Protein AF-A0A2H0N6B7-F1 (afdb_monomer_lite)

Secondary structure (DSSP, 8-state):
--PPP--SS--------PPP----S-TT-SSSEEEEE-TTSSS-EEEEGGGPPTT-EEEEESS----PPPS-SSGGGG--S-TTEEEEEETTEEEEEEPGGGSS--S-TTSS--SS-SS--GGGSGGGGGSHHHH--S--TTTT-SSEEEEEETTTTEEEEEEGGGPPTTPEEEEES----

Foldseek 3Di:
DDDDDPDPDPDPDPPPPPDPQDPQPCPVAPDQWFWWADPVPPGIDIDGSRPDDPPIGGDGHDDDPPPPQQCDDAQVSQCPVDPQFRWGRDPSYTDTHGDCLLPQDPPDLPPQDPRSRVPAHRLSDPSNCPPCVNVVPPPLVCPVADFWFWWQDPPVRDIDIDGSVPDDPPIHGDGHDDDDD

Organism: NCBI:txid1974653

Radius of gyration: 39.26 Å; chains: 1; bounding box: 71×30×119 Å

InterPro domains:
  IPR061477 Acidic double-disulfide repeat [NF033662] (104-134)

Structure (mmCIF, N/CA/C/O backbone):
data_AF-A0A2H0N6B7-F1
#
_entry.id   AF-A0A2H0N6B7-F1
#
loop_
_atom_site.group_PDB
_atom_site.id
_atom_site.type_symbol
_atom_site.label_atom_id
_atom_site.label_alt_id
_atom_site.label_comp_id
_atom_site.label_asym_id
_atom_site.label_entity_id
_atom_site.label_seq_id
_atom_site.pdbx_PDB_ins_code
_atom_site.Cartn_x
_atom_site.Cartn_y
_atom_site.Cartn_z
_atom_site.occupancy
_atom_site.B_iso_or_equiv
_atom_site.auth_seq_id
_atom_site.auth_comp_id
_atom_site.auth_asym_id
_atom_site.auth_atom_id
_atom_site.pdbx_PDB_model_num
ATOM 1 N N . ALA A 1 1 ? 10.827 -9.450 55.987 1.00 44.59 1 ALA A N 1
ATOM 2 C CA . ALA A 1 1 ? 10.871 -7.982 56.141 1.00 44.59 1 ALA A CA 1
ATOM 3 C C . ALA A 1 1 ? 9.434 -7.484 56.099 1.00 44.59 1 ALA A C 1
ATOM 5 O O . ALA A 1 1 ? 8.758 -7.820 55.146 1.00 44.59 1 ALA A O 1
ATOM 6 N N . GLY A 1 2 ? 8.838 -6.802 57.066 1.00 49.38 2 GLY A N 1
ATOM 7 C CA . GLY A 1 2 ? 9.237 -6.308 58.378 1.00 49.38 2 GLY A CA 1
ATOM 8 C C . GLY A 1 2 ? 8.039 -5.473 58.836 1.00 49.38 2 GLY A C 1
ATOM 9 O O . GLY A 1 2 ? 7.779 -4.439 58.236 1.00 49.38 2 GLY A O 1
ATOM 10 N N . VAL A 1 3 ? 7.244 -5.957 59.793 1.00 57.97 3 VAL A N 1
ATOM 11 C CA . VAL A 1 3 ? 6.167 -5.145 60.378 1.00 57.97 3 VAL A CA 1
ATOM 12 C C . VAL A 1 3 ? 6.772 -4.322 61.508 1.00 57.97 3 VAL A C 1
ATOM 14 O O . VAL A 1 3 ? 7.355 -4.874 62.440 1.00 57.97 3 VAL A O 1
ATOM 17 N N . SER A 1 4 ? 6.694 -3.000 61.393 1.00 64.50 4 SER A N 1
ATOM 18 C CA . SER A 1 4 ? 7.148 -2.069 62.426 1.00 64.50 4 SER A CA 1
ATOM 19 C C . SER A 1 4 ? 5.962 -1.679 63.304 1.00 64.50 4 SER A C 1
ATOM 21 O O . SER A 1 4 ? 4.927 -1.245 62.804 1.00 64.50 4 SER A O 1
ATOM 23 N N . PHE A 1 5 ? 6.113 -1.847 64.616 1.00 53.31 5 PHE A N 1
ATOM 24 C CA . PHE A 1 5 ? 5.135 -1.414 65.612 1.00 53.31 5 PHE A CA 1
ATOM 25 C C . PHE A 1 5 ? 5.117 0.120 65.686 1.00 53.31 5 PHE A C 1
ATOM 27 O O . PHE A 1 5 ? 6.163 0.721 65.928 1.00 53.31 5 PHE A O 1
ATOM 34 N N . LEU A 1 6 ? 3.954 0.751 65.477 1.00 64.88 6 LEU A N 1
ATOM 35 C CA . LEU A 1 6 ? 3.830 2.216 65.484 1.00 64.88 6 LEU A CA 1
ATOM 36 C C . LEU A 1 6 ? 3.412 2.789 66.860 1.00 64.88 6 LEU A C 1
ATOM 38 O O . LEU A 1 6 ? 3.721 3.943 67.132 1.00 64.88 6 LEU A O 1
ATOM 42 N N . SER A 1 7 ? 2.750 2.019 67.746 1.00 62.62 7 SER A N 1
ATOM 43 C CA . SER A 1 7 ? 2.358 2.458 69.107 1.00 62.62 7 SER A CA 1
ATOM 44 C C . SER A 1 7 ? 1.837 1.304 69.993 1.00 62.62 7 SER A C 1
ATOM 46 O O . SER A 1 7 ? 1.388 0.285 69.468 1.00 62.62 7 SER A O 1
ATOM 48 N N . CYS A 1 8 ? 1.854 1.480 71.323 1.00 53.03 8 CYS A N 1
ATOM 49 C CA . CYS A 1 8 ? 1.180 0.624 72.308 1.00 53.03 8 CYS A CA 1
ATOM 50 C C . CYS A 1 8 ? -0.072 1.354 72.846 1.00 53.03 8 CYS A C 1
ATOM 52 O O . CYS A 1 8 ? 0.055 2.298 73.624 1.00 53.03 8 CYS A O 1
ATOM 54 N N . GLY A 1 9 ? -1.269 0.924 72.441 1.00 64.94 9 GLY A N 1
ATOM 55 C CA . GLY A 1 9 ? -2.572 1.455 72.869 1.00 64.94 9 GLY A CA 1
ATOM 56 C C . GLY A 1 9 ? -3.718 0.769 72.111 1.00 64.94 9 GLY A C 1
ATOM 57 O O . GLY A 1 9 ? -3.455 0.059 71.142 1.00 64.94 9 GLY A O 1
ATOM 58 N N . GLU A 1 10 ? -4.970 0.941 72.550 1.00 59.91 10 GLU A N 1
ATOM 59 C CA . GLU A 1 10 ? -6.155 0.422 71.840 1.00 59.91 10 GLU A CA 1
ATOM 60 C C . GLU A 1 10 ? -6.160 0.922 70.383 1.00 59.91 10 GLU A C 1
ATOM 62 O O . GLU A 1 10 ? -6.019 2.121 70.129 1.00 59.91 10 GLU A O 1
ATOM 67 N N . CYS A 1 11 ? -6.314 0.010 69.420 1.00 53.34 11 CYS A N 1
ATOM 68 C CA . CYS A 1 11 ? -6.422 0.355 68.005 1.00 53.34 11 CYS A CA 1
ATOM 69 C C . CYS A 1 11 ? -7.729 1.120 67.757 1.00 53.34 11 CYS A C 1
ATOM 71 O O . CYS A 1 11 ? -8.769 0.511 67.511 1.00 53.34 11 CYS A O 1
ATOM 73 N N . THR A 1 12 ? -7.700 2.451 67.774 1.00 55.78 12 THR A N 1
ATOM 74 C CA . THR A 1 12 ? -8.831 3.235 67.279 1.00 55.78 12 THR A CA 1
ATOM 75 C C . THR A 1 12 ? -8.780 3.249 65.755 1.00 55.78 12 THR A C 1
ATOM 77 O O . THR A 1 12 ? -8.056 4.018 65.124 1.00 55.78 12 THR A O 1
ATOM 80 N N . TYR A 1 13 ? -9.554 2.354 65.139 1.00 51.31 13 TYR A N 1
ATOM 81 C CA . TYR A 1 13 ? -9.927 2.495 63.738 1.00 51.31 13 TYR A CA 1
ATOM 82 C C . TYR A 1 13 ? -10.686 3.819 63.631 1.00 51.31 13 TYR A C 1
ATOM 84 O O . TYR A 1 13 ? -11.798 3.936 64.150 1.00 51.31 13 TYR A O 1
ATOM 92 N N . ASN A 1 14 ? -10.078 4.835 63.012 1.00 52.41 14 ASN A N 1
ATOM 93 C CA . ASN A 1 14 ? -10.838 5.983 62.542 1.00 52.41 14 ASN A CA 1
ATOM 94 C C . ASN A 1 14 ? -11.843 5.415 61.545 1.00 52.41 14 ASN A C 1
ATOM 96 O O . ASN A 1 14 ? -11.494 5.133 60.399 1.00 52.41 14 ASN A O 1
ATOM 100 N N . SER A 1 15 ? -13.068 5.179 62.014 1.00 50.81 15 SER A N 1
ATOM 101 C CA . SER A 1 15 ? -14.192 4.901 61.142 1.00 50.81 15 SER A CA 1
ATOM 102 C C . SER A 1 15 ? -14.352 6.145 60.290 1.00 50.81 15 SER A C 1
ATOM 104 O O . SER A 1 15 ? -14.902 7.160 60.710 1.00 50.81 15 SER A O 1
ATOM 106 N N . VAL A 1 16 ? -13.773 6.090 59.093 1.00 51.66 16 VAL A N 1
ATOM 107 C CA . VAL A 1 16 ? -14.203 6.948 58.004 1.00 51.66 16 VAL A CA 1
ATOM 108 C C . VAL A 1 16 ? -15.702 6.704 57.943 1.00 51.66 16 VAL A C 1
ATOM 110 O O . VAL A 1 16 ? -16.137 5.563 57.767 1.00 51.66 16 VAL A O 1
ATOM 113 N N . THR A 1 17 ? -16.484 7.739 58.239 1.00 52.94 17 THR A N 1
ATOM 114 C CA . THR A 1 17 ? -17.926 7.720 58.033 1.00 52.94 17 THR A CA 1
ATOM 115 C C . THR A 1 17 ? -18.165 7.097 56.660 1.00 52.94 17 THR A C 1
ATOM 117 O O . THR A 1 17 ? -17.554 7.573 55.698 1.00 52.94 17 THR A O 1
ATOM 120 N N . PRO A 1 18 ? -18.959 6.012 56.541 1.00 51.97 18 PRO A N 1
ATOM 121 C CA . PRO A 1 18 ? -19.261 5.452 55.236 1.00 51.97 18 PRO A CA 1
ATOM 122 C C . PRO A 1 18 ? -19.749 6.598 54.360 1.00 51.97 18 PRO A C 1
ATOM 124 O O . PRO A 1 18 ? -20.641 7.348 54.777 1.00 51.97 18 PRO A O 1
ATOM 127 N N . ALA A 1 19 ? -19.119 6.784 53.198 1.00 49.41 19 ALA A N 1
ATOM 128 C CA . ALA A 1 19 ? -19.661 7.683 52.194 1.00 49.41 19 ALA A CA 1
ATOM 129 C C . ALA A 1 19 ? -21.150 7.324 52.032 1.00 49.41 19 ALA A C 1
ATOM 131 O O . ALA A 1 19 ? -21.477 6.131 52.073 1.00 49.41 19 ALA A O 1
ATOM 132 N N . PRO A 1 20 ? -22.060 8.315 51.958 1.00 52.34 20 PRO A N 1
ATOM 133 C CA . PRO A 1 20 ? -23.481 8.031 51.807 1.00 52.34 20 PRO A CA 1
ATOM 134 C C . PRO A 1 20 ? -23.630 7.033 50.665 1.00 52.34 20 PRO A C 1
ATOM 136 O O . PRO A 1 20 ? -23.019 7.251 49.621 1.00 52.34 20 PRO A O 1
A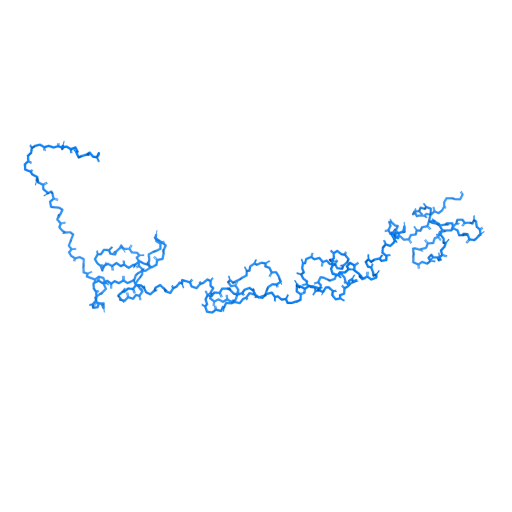TOM 139 N N . ALA A 1 21 ? -24.354 5.933 50.903 1.00 55.09 21 ALA A N 1
ATOM 140 C CA . ALA A 1 21 ? -24.562 4.885 49.912 1.00 55.09 21 ALA A CA 1
ATOM 141 C C . ALA A 1 21 ? -24.973 5.558 48.600 1.00 55.09 21 ALA A C 1
ATOM 143 O O . ALA A 1 21 ? -26.066 6.123 48.503 1.00 55.09 21 ALA A O 1
ATOM 144 N N . GLN A 1 22 ? -24.039 5.616 47.651 1.00 58.78 22 GLN A N 1
ATOM 145 C CA . GLN A 1 22 ? -24.282 6.250 46.373 1.00 58.78 22 GLN A CA 1
ATOM 146 C C . GLN A 1 22 ? -25.366 5.405 45.722 1.00 58.78 22 GLN A C 1
ATOM 148 O O . GLN A 1 22 ? -25.227 4.185 45.657 1.00 58.78 22 GLN A O 1
ATOM 153 N N . ALA A 1 23 ? -26.483 6.034 45.347 1.00 61.75 23 ALA A N 1
ATOM 154 C CA . ALA A 1 23 ? -27.552 5.330 44.655 1.00 61.75 23 ALA A CA 1
ATOM 155 C C . ALA A 1 23 ? -26.930 4.554 43.492 1.00 61.75 23 ALA A C 1
ATOM 157 O O . ALA A 1 23 ? -26.137 5.145 42.754 1.00 61.75 23 ALA A O 1
ATOM 158 N N . ASP A 1 24 ? -27.255 3.260 43.390 1.00 67.19 24 ASP A N 1
ATOM 159 C CA . ASP A 1 24 ? -26.758 2.387 42.328 1.00 67.19 24 ASP A CA 1
ATOM 160 C C . ASP A 1 24 ? -26.877 3.136 40.992 1.00 67.19 24 ASP A C 1
ATOM 162 O O . ASP A 1 24 ? -27.997 3.463 40.579 1.00 67.19 24 ASP A O 1
ATOM 166 N N . PRO A 1 25 ? -25.749 3.482 40.343 1.00 69.88 25 PRO A N 1
ATOM 167 C CA . PRO A 1 25 ? -25.773 4.232 39.095 1.00 69.88 25 PRO A CA 1
ATOM 168 C C . PRO A 1 25 ? -26.432 3.451 37.949 1.00 69.88 25 PRO A C 1
ATOM 170 O O . PRO A 1 25 ? -26.771 4.046 36.924 1.00 69.88 25 PRO A O 1
ATOM 173 N N . TYR A 1 26 ? -26.607 2.132 38.105 1.00 71.69 26 TYR A N 1
ATOM 174 C CA . TYR A 1 26 ? -27.066 1.210 37.071 1.00 71.69 26 TYR A CA 1
ATOM 175 C C . TYR A 1 26 ? -28.208 0.290 37.548 1.00 71.69 26 TYR A C 1
ATOM 177 O O . TYR A 1 26 ? -28.118 -0.932 37.404 1.00 71.69 26 TYR A O 1
ATOM 185 N N . PRO A 1 27 ? -29.349 0.852 37.996 1.00 73.50 27 PRO A N 1
ATOM 186 C CA . PRO A 1 27 ? -30.454 0.088 38.584 1.00 73.50 27 PRO A CA 1
ATOM 187 C C . PRO A 1 27 ? -31.152 -0.851 37.586 1.00 73.50 27 PRO A C 1
ATOM 189 O O . PRO A 1 27 ? -31.942 -1.708 37.978 1.00 73.50 27 PRO A O 1
ATOM 192 N N . GLN A 1 28 ? -30.895 -0.688 36.282 1.00 75.25 28 GLN A N 1
ATOM 193 C CA . GLN A 1 28 ? -31.372 -1.603 35.244 1.00 75.25 28 GLN A CA 1
ATOM 194 C C . GLN A 1 28 ? -30.680 -2.975 35.266 1.00 75.25 28 GLN A C 1
ATOM 196 O O . GLN A 1 28 ? -31.195 -3.919 34.666 1.00 75.25 28 GLN A O 1
ATOM 201 N N . CYS A 1 29 ? -29.520 -3.102 35.913 1.00 74.06 29 CYS A N 1
ATOM 202 C CA . CYS A 1 29 ? -28.788 -4.356 35.973 1.00 74.06 29 CYS A CA 1
ATOM 203 C C . CYS A 1 29 ? -29.216 -5.151 37.205 1.00 74.06 29 CYS A C 1
ATOM 205 O O . CYS A 1 29 ? -29.026 -4.741 38.340 1.00 74.06 29 CYS A O 1
ATOM 207 N N . ASN A 1 30 ? -29.765 -6.345 36.987 1.00 69.56 30 ASN A N 1
ATOM 208 C CA . ASN A 1 30 ? -30.109 -7.292 38.054 1.00 69.56 30 ASN A CA 1
ATOM 209 C C . ASN A 1 30 ? -28.878 -8.026 38.631 1.00 69.56 30 ASN A C 1
ATOM 211 O O . ASN A 1 30 ? -29.021 -9.023 39.341 1.00 69.56 30 ASN A O 1
ATOM 215 N N . THR A 1 31 ? -27.676 -7.550 38.306 1.00 67.75 31 THR A N 1
ATOM 216 C CA . THR A 1 31 ? -26.379 -8.089 38.707 1.00 67.75 31 THR A CA 1
ATOM 217 C C . THR A 1 31 ? -25.563 -6.999 39.383 1.00 67.75 31 THR A C 1
ATOM 219 O O . THR A 1 31 ? -25.519 -5.876 38.896 1.00 67.75 31 THR A O 1
ATOM 222 N N . ASN A 1 32 ? -24.804 -7.355 40.421 1.00 71.25 32 ASN A N 1
ATOM 223 C CA . ASN A 1 32 ? -23.898 -6.424 41.111 1.00 71.25 32 ASN A CA 1
ATOM 224 C C . ASN A 1 32 ? -22.692 -5.984 40.263 1.00 71.25 32 ASN A C 1
ATOM 226 O O . ASN A 1 32 ? -21.830 -5.282 40.777 1.00 71.25 32 ASN A O 1
ATOM 230 N N . TYR A 1 33 ? -22.586 -6.438 39.013 1.00 75.12 33 TYR A N 1
ATOM 231 C CA . TYR A 1 33 ? -21.461 -6.172 38.129 1.00 75.12 33 TYR A CA 1
ATOM 232 C C . TYR A 1 33 ? -21.930 -5.644 36.777 1.00 75.12 33 TYR A C 1
ATOM 234 O O . TYR A 1 33 ? -22.931 -6.116 36.225 1.00 75.12 33 TYR A O 1
ATOM 242 N N . VAL A 1 34 ? -21.171 -4.694 36.239 1.00 81.56 34 VAL A N 1
ATOM 243 C CA . VAL A 1 34 ? -21.421 -4.061 34.944 1.00 81.56 34 VAL A CA 1
ATOM 244 C C . VAL A 1 34 ? -20.122 -3.930 34.154 1.00 81.56 34 VAL A C 1
ATOM 246 O O . VAL A 1 34 ? -19.029 -3.845 34.722 1.00 81.56 34 VAL A O 1
ATOM 249 N N . CYS A 1 35 ? -20.253 -3.890 32.832 1.00 82.81 35 CYS A N 1
ATOM 250 C CA . CYS A 1 35 ? -19.163 -3.573 31.927 1.00 82.81 35 CYS A CA 1
ATOM 251 C C . CYS A 1 35 ? -19.218 -2.088 31.547 1.00 82.81 35 CYS A C 1
ATOM 253 O O . CYS A 1 35 ? -20.250 -1.599 31.072 1.00 82.81 35 CYS A O 1
ATOM 255 N N . VAL A 1 36 ? -18.108 -1.369 31.740 1.00 82.81 36 VAL A N 1
ATOM 256 C CA . VAL A 1 36 ? -17.996 0.069 31.444 1.00 82.81 36 VAL A CA 1
ATOM 257 C C . VAL A 1 36 ? -16.751 0.397 30.617 1.00 82.81 36 VAL A C 1
ATOM 259 O O . VAL A 1 36 ? -15.734 -0.288 30.694 1.00 82.81 36 VAL A O 1
ATOM 262 N N . ASN A 1 37 ? -16.804 1.470 29.826 1.00 78.19 37 ASN A N 1
ATOM 263 C CA . ASN A 1 37 ? -15.665 1.993 29.083 1.00 78.19 37 ASN A CA 1
ATOM 264 C C . ASN A 1 37 ? -14.910 2.974 29.976 1.00 78.19 37 ASN A C 1
ATOM 266 O O . ASN A 1 37 ? -15.447 4.036 30.305 1.00 78.19 37 ASN A O 1
ATOM 270 N N . ASN A 1 38 ? -13.676 2.630 30.343 1.00 76.44 38 ASN A N 1
ATOM 271 C CA . ASN A 1 38 ? -12.800 3.493 31.120 1.00 76.44 38 ASN A CA 1
ATOM 272 C C . ASN A 1 38 ? -11.615 3.965 30.256 1.00 76.44 38 ASN A C 1
ATOM 274 O O . ASN A 1 38 ? -10.656 3.213 30.063 1.00 76.44 38 ASN A O 1
ATOM 278 N N . PRO A 1 39 ? -11.642 5.206 29.742 1.00 64.81 39 PRO A N 1
ATOM 279 C CA . PRO A 1 39 ? -10.585 5.713 28.869 1.00 64.81 39 PRO A CA 1
ATOM 280 C C . PRO A 1 39 ? -9.221 5.848 29.571 1.00 64.81 39 PRO A C 1
ATOM 282 O O . PRO A 1 39 ? -8.204 5.920 28.889 1.00 64.81 39 PRO A O 1
ATOM 285 N N . GLY A 1 40 ? -9.173 5.851 30.911 1.00 66.38 40 GLY A N 1
ATOM 286 C CA . GLY A 1 40 ? -7.932 6.007 31.678 1.00 66.38 40 GLY A CA 1
ATOM 287 C C . GLY A 1 40 ? -7.085 4.739 31.843 1.00 66.38 40 GLY A C 1
ATOM 288 O O . GLY A 1 40 ? -5.910 4.856 32.177 1.00 66.38 40 GLY A O 1
ATOM 289 N N . TYR A 1 41 ? -7.648 3.544 31.617 1.00 59.16 41 TYR A N 1
ATOM 290 C CA . TYR A 1 41 ? -6.986 2.261 31.924 1.00 59.16 41 TYR A CA 1
ATOM 291 C C . TYR A 1 41 ? -6.817 1.320 30.724 1.00 59.16 41 TYR A C 1
ATOM 293 O O . TYR A 1 41 ? -6.360 0.196 30.898 1.00 59.16 41 TYR A O 1
ATOM 301 N N . GLY A 1 42 ? -7.127 1.774 29.506 1.00 56.56 42 GLY A N 1
ATOM 302 C CA . GLY A 1 42 ? -7.030 0.926 28.318 1.00 56.56 42 GLY A CA 1
ATOM 303 C C . GLY A 1 42 ? -8.152 -0.113 28.275 1.00 56.56 42 GLY A C 1
ATOM 304 O O . GLY A 1 42 ? -7.962 -1.267 28.632 1.00 56.56 42 GLY A O 1
ATOM 305 N N . GLN A 1 43 ? -9.302 0.326 27.759 1.00 71.25 43 GLN A N 1
ATOM 306 C CA . GLN A 1 43 ? -10.478 -0.477 27.400 1.00 71.25 43 GLN A CA 1
ATOM 307 C C . GLN A 1 43 ? -11.218 -1.190 28.551 1.00 71.25 43 GLN A C 1
ATOM 309 O O . GLN A 1 43 ? -10.859 -1.098 29.722 1.00 71.25 43 GLN A O 1
ATOM 314 N N . GLN A 1 44 ? -12.368 -1.766 28.175 1.00 69.69 44 GLN A N 1
ATOM 315 C CA . GLN A 1 44 ? -13.501 -2.208 28.997 1.00 69.69 44 GLN A CA 1
ATOM 316 C C . GLN A 1 44 ? -13.115 -2.707 30.401 1.00 69.69 44 GLN A C 1
ATOM 318 O O . GLN A 1 44 ? -12.385 -3.682 30.556 1.00 69.69 44 GLN A O 1
ATOM 323 N N . THR A 1 45 ? -13.635 -2.048 31.438 1.00 71.88 45 THR A N 1
ATOM 324 C CA . THR A 1 45 ? -13.433 -2.429 32.840 1.00 71.88 45 THR A CA 1
ATOM 325 C C . THR A 1 45 ? -14.695 -3.107 33.369 1.00 71.88 45 THR A C 1
ATOM 327 O O . THR A 1 45 ? -15.788 -2.549 33.284 1.00 71.88 45 THR A O 1
ATOM 330 N N . TYR A 1 46 ? -14.537 -4.309 33.923 1.00 72.19 46 TYR A N 1
ATOM 331 C CA . TYR A 1 46 ? -15.589 -5.045 34.620 1.00 72.19 46 TYR A CA 1
ATOM 332 C C . TYR A 1 46 ? -15.478 -4.779 36.122 1.00 72.19 46 TYR A C 1
ATOM 334 O O . TYR A 1 46 ? -14.431 -5.029 36.721 1.00 72.19 46 TYR A O 1
ATOM 342 N N . GLY A 1 47 ? -16.533 -4.243 36.730 1.00 72.50 47 GLY A N 1
ATOM 343 C CA . GLY A 1 47 ? -16.498 -3.817 38.126 1.00 72.50 47 GLY A CA 1
ATOM 344 C C . GLY A 1 47 ? -17.872 -3.832 38.773 1.00 72.50 47 GLY A C 1
ATOM 345 O O . GLY A 1 47 ? -18.897 -3.908 38.090 1.00 72.50 47 GLY A O 1
ATOM 346 N N . LYS A 1 48 ? -17.890 -3.785 40.107 1.00 71.56 48 LYS A N 1
ATOM 347 C CA . LYS A 1 48 ? -19.140 -3.630 40.845 1.00 71.56 48 LYS A CA 1
ATOM 348 C C . LYS A 1 48 ? -19.677 -2.221 40.670 1.00 71.56 48 LYS A C 1
ATOM 350 O O . LYS A 1 48 ? -18.881 -1.289 40.639 1.00 71.56 48 LYS A O 1
ATOM 355 N N . THR A 1 49 ? -20.997 -2.073 40.614 1.00 65.12 49 THR A N 1
ATOM 356 C CA . THR A 1 49 ? -21.707 -0.785 40.467 1.00 65.12 49 THR A CA 1
ATOM 357 C C . THR A 1 49 ? -21.207 0.302 41.423 1.00 65.12 49 THR A C 1
ATOM 359 O O . THR A 1 49 ? -21.143 1.470 41.045 1.00 65.12 49 THR A O 1
ATOM 362 N N . ASP A 1 50 ? -20.780 -0.099 42.621 1.00 68.62 50 ASP A N 1
ATOM 363 C CA . ASP A 1 50 ? -20.377 0.795 43.710 1.00 68.62 50 ASP A CA 1
ATOM 364 C C . ASP A 1 50 ? -18.883 1.183 43.657 1.00 68.62 50 ASP A C 1
ATOM 366 O O . ASP A 1 50 ? -18.477 2.166 44.273 1.00 68.62 50 ASP A O 1
ATOM 370 N N . ASP A 1 51 ? -18.071 0.440 42.893 1.00 72.44 51 ASP A N 1
ATOM 371 C CA . ASP A 1 51 ? -16.615 0.626 42.760 1.00 72.44 51 ASP A CA 1
ATOM 372 C C . ASP A 1 51 ? -16.228 1.327 41.439 1.00 72.44 51 ASP A C 1
ATOM 374 O O . ASP A 1 51 ? -15.047 1.424 41.091 1.00 72.44 51 ASP A O 1
ATOM 378 N N . ILE A 1 52 ? -17.212 1.800 40.665 1.00 66.75 52 ILE A N 1
ATOM 379 C CA . ILE A 1 52 ? -16.991 2.380 39.337 1.00 66.75 52 ILE A CA 1
ATOM 380 C C . ILE A 1 52 ? -16.656 3.879 39.442 1.00 66.75 52 ILE A C 1
ATOM 382 O O . ILE A 1 52 ? -17.482 4.661 39.919 1.00 66.75 52 ILE A O 1
ATOM 386 N N . PRO A 1 53 ? -15.480 4.327 38.955 1.00 69.44 53 PRO A N 1
ATOM 387 C CA . PRO A 1 53 ? -15.119 5.742 38.951 1.00 69.44 53 PRO A CA 1
ATOM 388 C C . PRO A 1 53 ? -16.080 6.596 38.112 1.00 69.44 53 PRO A C 1
ATOM 390 O O . PRO A 1 53 ? -16.583 6.161 37.076 1.00 69.44 53 PRO A O 1
ATOM 393 N N . ALA A 1 54 ? -16.271 7.859 38.500 1.00 70.12 54 ALA A N 1
ATOM 394 C CA . ALA A 1 54 ? -16.966 8.829 37.656 1.00 70.12 54 ALA A CA 1
ATOM 395 C C . ALA A 1 54 ? -16.217 9.037 36.321 1.00 70.12 54 ALA A C 1
ATOM 397 O O . ALA A 1 54 ? -14.987 9.047 36.288 1.00 70.12 54 ALA A O 1
ATOM 398 N N . GLY A 1 55 ? -16.958 9.236 35.225 1.00 72.81 55 GLY A N 1
ATOM 399 C CA . GLY A 1 55 ? -16.383 9.475 33.891 1.00 72.81 55 GLY A CA 1
ATOM 400 C C . GLY A 1 55 ? -16.234 8.234 33.006 1.00 72.81 55 GLY A C 1
ATOM 401 O O . GLY A 1 55 ? -15.649 8.325 31.928 1.00 72.81 55 GLY A O 1
ATOM 402 N N . VAL A 1 56 ? -16.781 7.090 33.420 1.00 76.31 56 VAL A N 1
ATOM 403 C CA . VAL A 1 56 ? -16.914 5.909 32.557 1.00 76.31 56 VAL A CA 1
ATOM 404 C C . VAL A 1 56 ? -18.248 5.911 31.797 1.00 76.31 56 VAL A C 1
ATOM 406 O O . VAL A 1 56 ? -19.217 6.538 32.225 1.00 76.31 56 VAL A O 1
ATOM 409 N N . SER A 1 57 ? -18.324 5.187 30.678 1.00 81.56 57 SER A N 1
ATOM 410 C CA . SER A 1 57 ? -19.579 4.976 29.928 1.00 81.56 57 SER A CA 1
ATOM 411 C C . SER A 1 57 ? -20.090 3.548 30.104 1.00 81.56 57 SER A C 1
ATOM 413 O O . SER A 1 57 ? -19.306 2.615 29.994 1.00 81.56 57 SER A O 1
ATOM 415 N N . PHE A 1 58 ? -21.384 3.352 30.352 1.00 80.06 58 PHE A N 1
ATOM 416 C CA . PHE A 1 58 ? -21.988 2.016 30.461 1.00 80.06 58 PHE A CA 1
ATOM 417 C C . PHE A 1 58 ? -21.988 1.278 29.111 1.00 80.06 58 PHE A C 1
ATOM 419 O O . PHE A 1 58 ? -22.367 1.877 28.105 1.00 80.06 58 PHE A O 1
ATOM 426 N N . LEU A 1 59 ? -21.601 -0.006 29.088 1.00 78.94 59 LEU A N 1
ATOM 427 C CA . LEU A 1 59 ? -21.767 -0.887 27.920 1.00 78.94 59 LEU A CA 1
ATOM 428 C C . LEU A 1 59 ? -22.906 -1.888 28.131 1.00 78.94 59 LEU A C 1
ATOM 430 O O . LEU A 1 59 ? -23.853 -1.916 27.349 1.00 78.94 59 LEU A O 1
ATOM 434 N N . SER A 1 60 ? -22.802 -2.732 29.162 1.00 81.19 60 SER A N 1
ATOM 435 C CA . SER A 1 60 ? -23.719 -3.856 29.380 1.00 81.19 60 SER A CA 1
ATOM 436 C C . SER A 1 60 ? -23.783 -4.288 30.846 1.00 81.19 60 SER A C 1
ATOM 438 O O . SER A 1 60 ? -22.862 -4.048 31.629 1.00 81.19 60 SER A O 1
ATOM 440 N N . CYS A 1 61 ? -24.871 -4.964 31.219 1.00 81.81 61 CYS A N 1
ATOM 441 C CA . CYS A 1 61 ? -24.963 -5.661 32.502 1.00 81.81 61 CYS A CA 1
ATOM 442 C C . CYS A 1 61 ? -24.145 -6.962 32.453 1.00 81.81 61 CYS A C 1
ATOM 444 O O . CYS A 1 61 ? -24.190 -7.671 31.446 1.00 81.81 61 CYS A O 1
ATOM 446 N N . GLY A 1 62 ? -23.442 -7.295 33.538 1.00 77.06 62 GLY A N 1
ATOM 447 C CA . GLY A 1 62 ? -22.616 -8.501 33.627 1.00 77.06 62 GLY A CA 1
ATOM 448 C C . GLY A 1 62 ? -21.198 -8.343 33.066 1.00 77.06 62 GLY A C 1
ATOM 449 O O . GLY A 1 62 ? -20.662 -7.237 32.996 1.00 77.06 62 GLY A O 1
ATOM 450 N N . GLU A 1 63 ? -20.566 -9.477 32.749 1.00 77.94 63 GLU A N 1
ATOM 451 C CA . GLU A 1 63 ? -19.170 -9.558 32.294 1.00 77.94 63 GLU A CA 1
ATOM 452 C C . GLU A 1 63 ? -18.958 -8.797 30.981 1.00 77.94 63 GLU A C 1
ATOM 454 O O . GLU A 1 63 ? -19.825 -8.780 30.103 1.00 77.94 63 GLU A O 1
ATOM 459 N N . CYS A 1 64 ? -17.777 -8.201 30.817 1.00 72.81 64 CYS A N 1
ATOM 460 C CA . CYS A 1 64 ? -17.394 -7.642 29.530 1.00 72.81 64 CYS A CA 1
ATOM 461 C C . CYS A 1 64 ? -17.235 -8.774 28.515 1.00 72.81 64 CYS A C 1
ATOM 463 O O . CYS A 1 64 ? -16.358 -9.629 28.653 1.00 72.81 64 CYS A O 1
ATOM 465 N N . THR A 1 65 ? -18.049 -8.774 27.458 1.00 68.06 65 THR A N 1
ATOM 466 C CA . THR A 1 65 ? -17.696 -9.548 26.273 1.00 68.06 65 THR A CA 1
ATOM 467 C C . THR A 1 65 ? -16.473 -8.865 25.689 1.00 68.06 65 THR A C 1
ATOM 469 O O . THR A 1 65 ? -16.589 -7.785 25.110 1.00 68.06 65 THR A O 1
ATOM 472 N N . TYR A 1 66 ? -15.301 -9.475 25.867 1.00 60.44 66 TYR A N 1
ATOM 473 C CA . TYR A 1 66 ? -14.096 -9.172 25.101 1.00 60.44 66 TYR A CA 1
ATOM 474 C C . TYR A 1 66 ? -14.405 -9.456 23.621 1.00 60.44 66 TYR A C 1
ATOM 476 O O . TYR A 1 66 ? -13.969 -10.450 23.054 1.00 60.44 66 TYR A O 1
ATOM 484 N N . GLN A 1 67 ? -15.230 -8.629 22.982 1.00 60.84 67 GLN A N 1
ATOM 485 C CA . GLN A 1 67 ? -15.100 -8.416 21.559 1.00 60.84 67 GLN A CA 1
ATOM 486 C C . GLN A 1 67 ? -13.849 -7.552 21.447 1.00 60.84 67 GLN A C 1
ATOM 488 O O . GLN A 1 67 ? -13.866 -6.420 21.944 1.00 60.84 67 GLN A O 1
ATOM 493 N N . PRO A 1 68 ? -12.738 -8.095 20.911 1.00 60.38 68 PRO A N 1
ATOM 494 C CA . PRO A 1 68 ? -11.571 -7.282 20.620 1.00 60.38 68 PRO A CA 1
ATOM 495 C C . PRO A 1 68 ? -12.056 -6.074 19.831 1.00 60.38 68 PRO A C 1
ATOM 497 O O . PRO A 1 68 ? -12.877 -6.244 18.924 1.00 60.38 68 PRO A O 1
ATOM 500 N N . ILE A 1 69 ? -11.605 -4.869 20.191 1.00 63.06 69 ILE A N 1
ATOM 501 C CA . ILE A 1 69 ? -11.911 -3.711 19.355 1.00 63.06 69 ILE A CA 1
ATOM 502 C C . ILE A 1 69 ? -11.447 -4.063 17.938 1.00 63.06 69 ILE A C 1
ATOM 504 O O . ILE A 1 69 ? -10.288 -4.469 17.783 1.00 63.06 69 ILE A O 1
ATOM 508 N N . PRO A 1 70 ? -12.348 -3.988 16.939 1.00 71.00 70 PRO A N 1
ATOM 509 C CA . PRO A 1 70 ? -11.996 -4.270 15.562 1.00 71.00 70 PRO A CA 1
ATOM 510 C C . PRO A 1 70 ? -10.766 -3.451 15.191 1.00 71.00 70 PRO A C 1
ATOM 512 O O . PRO A 1 70 ? -10.728 -2.247 15.438 1.00 71.00 70 PRO A O 1
ATOM 515 N N . GLN A 1 71 ? -9.761 -4.100 14.608 1.00 79.94 71 GLN A N 1
ATOM 516 C CA . GLN A 1 71 ? -8.587 -3.399 14.085 1.00 79.94 71 GLN A CA 1
ATOM 517 C C . GLN A 1 71 ? -8.981 -2.415 12.976 1.00 79.94 71 GLN A C 1
ATOM 519 O O . GLN A 1 71 ? -8.277 -1.440 12.745 1.00 79.94 71 GLN A O 1
ATOM 524 N N . CYS A 1 72 ? -10.120 -2.666 12.329 1.00 89.56 72 CYS A N 1
ATOM 525 C CA . CYS A 1 72 ? -10.690 -1.863 11.265 1.00 89.56 72 CYS A CA 1
ATOM 526 C C . CYS A 1 72 ? -12.219 -1.890 11.318 1.00 89.56 72 CYS A C 1
ATOM 528 O O . CYS A 1 72 ? -12.831 -2.845 11.808 1.00 89.56 72 CYS A O 1
ATOM 530 N N . SER A 1 73 ? -12.832 -0.848 10.770 1.00 90.12 73 SER A N 1
ATOM 531 C CA . SER A 1 73 ? -14.274 -0.748 10.531 1.00 90.12 73 SER A CA 1
ATOM 532 C C . SER A 1 73 ? -14.611 -0.627 9.042 1.00 90.12 73 SER A C 1
ATOM 534 O O . SER A 1 73 ? -15.703 -1.014 8.626 1.00 90.12 73 SER A O 1
ATOM 536 N N . VAL A 1 74 ? -13.660 -0.136 8.246 1.00 88.56 74 VAL A N 1
ATOM 537 C CA . VAL A 1 74 ? -13.719 -0.005 6.787 1.00 88.56 74 VAL A CA 1
ATOM 538 C C . VAL A 1 74 ? -12.361 -0.349 6.172 1.00 88.56 74 VAL A C 1
ATOM 540 O O . VAL A 1 74 ? -11.340 -0.301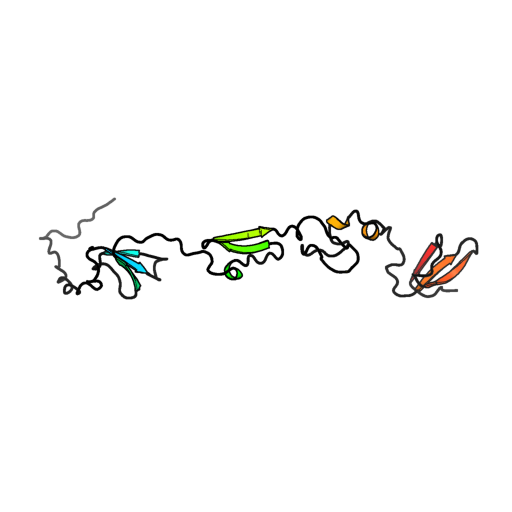 6.855 1.00 88.56 74 VAL A O 1
ATOM 543 N N . ASP A 1 75 ? -12.329 -0.660 4.875 1.00 89.56 75 ASP A N 1
ATOM 544 C CA . ASP A 1 75 ? -11.095 -1.031 4.159 1.00 89.56 75 ASP A CA 1
ATOM 545 C C . ASP A 1 75 ? -9.999 0.044 4.260 1.00 89.56 75 ASP A C 1
ATOM 547 O O . ASP A 1 75 ? -8.821 -0.281 4.376 1.00 89.56 75 ASP A O 1
ATOM 551 N N . SER A 1 76 ? -10.373 1.329 4.307 1.00 88.56 76 SER A N 1
ATOM 552 C CA . SER A 1 76 ? -9.412 2.435 4.430 1.00 88.56 76 SER A CA 1
ATOM 553 C C . SER A 1 76 ? -8.657 2.463 5.759 1.00 88.56 76 SER A C 1
ATOM 555 O O . SER A 1 76 ? -7.593 3.072 5.828 1.00 88.56 76 SER A O 1
ATOM 557 N N . ASP A 1 77 ? -9.185 1.822 6.805 1.00 91.25 77 ASP A N 1
ATOM 558 C CA . ASP A 1 77 ? -8.504 1.717 8.101 1.00 91.25 77 ASP A CA 1
ATOM 559 C C . ASP A 1 77 ? -7.311 0.748 8.030 1.00 91.25 77 ASP A C 1
ATOM 561 O O . ASP A 1 77 ? -6.436 0.780 8.893 1.00 91.25 77 ASP A O 1
ATOM 565 N N . CYS A 1 78 ? -7.275 -0.110 7.005 1.00 91.56 78 CYS A N 1
ATOM 566 C CA . CYS A 1 78 ? -6.279 -1.162 6.836 1.00 91.56 78 CYS A CA 1
ATOM 567 C C . CYS A 1 78 ? -5.107 -0.789 5.928 1.00 91.56 78 CYS A C 1
ATOM 569 O O . CYS A 1 78 ? -4.320 -1.674 5.611 1.00 91.56 78 CYS A O 1
ATOM 571 N N . GLY A 1 79 ? -4.970 0.477 5.526 1.00 90.25 79 GLY A N 1
ATOM 572 C CA . GLY A 1 79 ? -3.866 0.908 4.670 1.00 90.25 79 GLY A CA 1
ATOM 573 C C . GLY A 1 79 ? -2.501 0.633 5.308 1.00 90.25 79 GLY A C 1
ATOM 574 O O . GLY A 1 79 ? -2.100 1.343 6.231 1.00 90.25 79 GLY A O 1
ATOM 575 N N . ASP A 1 80 ? -1.757 -0.347 4.795 1.00 86.12 80 ASP A N 1
ATOM 576 C CA . ASP A 1 80 ? -0.401 -0.688 5.264 1.00 86.12 80 ASP A CA 1
ATOM 577 C C . ASP A 1 80 ? 0.698 0.103 4.525 1.00 86.12 80 ASP A C 1
ATOM 579 O O . ASP A 1 80 ? 1.895 -0.096 4.742 1.00 86.12 80 ASP A O 1
ATOM 583 N N . SER A 1 81 ? 0.278 1.061 3.688 1.00 85.88 81 SER A N 1
ATOM 584 C CA . SER A 1 81 ? 1.121 1.858 2.783 1.00 85.88 81 SER A CA 1
ATOM 585 C C . SER A 1 81 ? 1.885 1.030 1.752 1.00 85.88 81 SER A C 1
ATOM 587 O O . SER A 1 81 ? 2.799 1.548 1.107 1.00 85.88 81 SER A O 1
ATOM 589 N N . ASN A 1 82 ? 1.503 -0.229 1.560 1.00 81.38 82 ASN A N 1
ATOM 590 C CA . ASN A 1 82 ? 2.021 -1.064 0.506 1.00 81.38 82 ASN A CA 1
ATOM 591 C C . ASN A 1 82 ? 1.072 -0.997 -0.699 1.00 81.38 82 ASN A C 1
ATOM 593 O O . ASN A 1 82 ? -0.052 -1.485 -0.674 1.00 81.38 82 ASN A O 1
ATOM 597 N N . SER A 1 83 ? 1.528 -0.400 -1.801 1.00 83.00 83 SER A N 1
ATOM 598 C CA . SER A 1 83 ? 0.751 -0.322 -3.050 1.00 83.00 83 SER A CA 1
ATOM 599 C C . SER A 1 83 ? 0.458 -1.688 -3.680 1.00 83.00 83 SER A C 1
ATOM 601 O O . SER A 1 83 ? -0.352 -1.782 -4.605 1.00 83.00 83 SER A O 1
ATOM 603 N N . CYS A 1 84 ? 1.126 -2.732 -3.193 1.00 82.00 84 CYS A N 1
ATOM 604 C CA . CYS A 1 84 ? 1.106 -4.088 -3.717 1.00 82.00 84 CYS A CA 1
ATOM 605 C C . CYS A 1 84 ? 0.136 -5.017 -3.000 1.00 82.00 84 CYS A C 1
ATOM 607 O O . CYS A 1 84 ? 0.047 -6.198 -3.344 1.00 82.00 84 CYS A O 1
ATOM 609 N N . THR A 1 85 ? -0.584 -4.515 -2.008 1.00 84.75 85 THR A N 1
ATOM 610 C CA . THR A 1 85 ? -1.624 -5.243 -1.296 1.00 84.75 85 THR A CA 1
ATOM 611 C C . THR A 1 85 ? -2.966 -4.568 -1.535 1.00 84.75 85 THR A C 1
ATOM 613 O O . THR A 1 85 ? -3.089 -3.349 -1.622 1.00 84.75 85 THR A O 1
ATOM 616 N N . THR A 1 86 ? -4.010 -5.375 -1.695 1.00 88.31 86 THR A N 1
ATOM 617 C CA . THR A 1 86 ? -5.369 -4.913 -1.435 1.00 88.31 86 THR A CA 1
ATOM 618 C C . THR A 1 86 ? -5.644 -5.123 0.036 1.00 88.31 86 THR A C 1
ATOM 620 O O . THR A 1 86 ? -5.674 -6.268 0.504 1.00 88.31 86 THR A O 1
ATOM 623 N N . ASP A 1 87 ? -5.854 -4.017 0.731 1.00 92.25 87 ASP A N 1
ATOM 624 C CA . ASP A 1 87 ? -6.208 -4.003 2.138 1.00 92.25 87 ASP A CA 1
ATOM 625 C C . ASP A 1 87 ? -7.725 -4.065 2.275 1.00 92.25 87 ASP A C 1
ATOM 627 O O . ASP A 1 87 ? -8.461 -3.269 1.689 1.00 92.25 87 ASP A O 1
ATOM 631 N N . SER A 1 88 ? -8.214 -5.054 3.01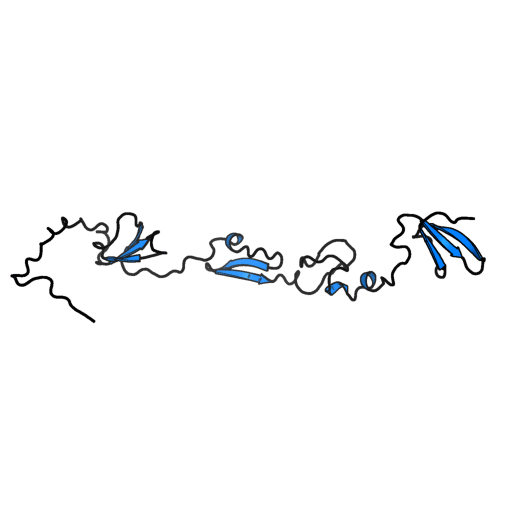2 1.00 94.25 88 SER A N 1
ATOM 632 C CA . SER A 1 88 ? -9.647 -5.244 3.223 1.00 94.25 88 SER A CA 1
ATOM 633 C C . SER A 1 88 ? -9.945 -5.492 4.687 1.00 94.25 88 SER A C 1
ATOM 635 O O . SER A 1 88 ? -9.252 -6.259 5.361 1.00 94.25 88 SER A O 1
ATOM 637 N N . CYS A 1 89 ? -11.012 -4.868 5.173 1.00 93.69 89 CYS A N 1
ATOM 638 C CA . CYS A 1 89 ? -11.499 -5.089 6.517 1.00 93.69 89 CYS A CA 1
ATOM 639 C C . CYS A 1 89 ? -12.490 -6.253 6.528 1.00 93.69 89 CYS A C 1
ATOM 641 O O . CYS A 1 89 ? -13.651 -6.121 6.137 1.00 93.69 89 CYS A O 1
ATOM 643 N N . VAL A 1 90 ? -12.047 -7.412 7.015 1.00 94.00 90 VAL A N 1
ATOM 644 C CA . VAL A 1 90 ? -12.874 -8.621 7.064 1.00 94.00 90 VAL A CA 1
ATOM 645 C C . VAL A 1 90 ? -13.055 -9.040 8.513 1.00 94.00 90 VAL A C 1
ATOM 647 O O . VAL A 1 90 ? -12.098 -9.376 9.207 1.00 94.00 90 VAL A O 1
ATOM 650 N N . SER A 1 91 ? -14.302 -9.010 8.989 1.00 89.44 91 SER A N 1
ATOM 651 C CA . SER A 1 91 ? -14.656 -9.377 10.371 1.00 89.44 91 SER A CA 1
ATOM 652 C C . SER A 1 91 ? -13.867 -8.606 11.443 1.00 89.44 91 SER A C 1
ATOM 654 O O . SER A 1 91 ? -13.568 -9.145 12.507 1.00 89.44 91 SER A O 1
ATOM 656 N N . GLY A 1 92 ? -13.534 -7.338 11.172 1.00 86.81 92 GLY A N 1
ATOM 657 C CA . GLY A 1 92 ? -12.799 -6.481 12.103 1.00 86.81 92 GLY A CA 1
ATOM 658 C C . GLY A 1 92 ? -11.305 -6.791 12.209 1.00 86.81 92 GLY A C 1
ATOM 659 O O . GLY A 1 92 ? -10.678 -6.407 13.197 1.00 86.81 92 GLY A O 1
ATOM 660 N N . GLN A 1 93 ? -10.743 -7.509 11.235 1.00 92.00 93 GLN A N 1
ATOM 661 C CA . GLN A 1 93 ? -9.312 -7.761 11.082 1.00 92.00 93 GLN A CA 1
ATOM 662 C C . GLN A 1 93 ? -8.865 -7.271 9.705 1.00 92.00 93 GLN A C 1
ATOM 664 O O . GLN A 1 93 ? -9.582 -7.458 8.717 1.00 92.00 93 GLN A O 1
ATOM 669 N N . CYS A 1 94 ? -7.677 -6.675 9.641 1.00 92.75 94 CYS A N 1
ATOM 670 C CA . CYS A 1 94 ? -7.097 -6.288 8.364 1.00 92.75 94 CYS A CA 1
ATOM 671 C C . CYS A 1 94 ? -6.548 -7.514 7.639 1.00 92.75 94 CYS A C 1
ATOM 673 O O . CYS A 1 94 ? -5.765 -8.289 8.189 1.00 92.75 94 CYS A O 1
ATOM 675 N N . GLN A 1 95 ? -6.985 -7.693 6.398 1.00 93.38 95 GLN A N 1
ATOM 676 C CA . GLN A 1 95 ? -6.412 -8.652 5.469 1.00 93.38 95 GLN A CA 1
ATOM 677 C C . GLN A 1 95 ? -5.637 -7.888 4.402 1.00 93.38 95 GLN A C 1
ATOM 679 O O . GLN A 1 95 ? -6.228 -7.117 3.650 1.00 93.38 95 GLN A O 1
ATOM 684 N N . HIS A 1 96 ? -4.333 -8.143 4.328 1.00 89.81 96 HIS A N 1
ATOM 685 C CA . HIS A 1 96 ? -3.435 -7.576 3.323 1.00 89.81 96 HIS A CA 1
ATOM 686 C C . HIS A 1 96 ? -3.189 -8.642 2.259 1.00 89.81 96 HIS A C 1
ATOM 688 O O . HIS A 1 96 ? -2.359 -9.539 2.427 1.00 89.81 96 HIS A O 1
ATOM 694 N N . THR A 1 97 ? -3.983 -8.615 1.191 1.00 85.31 97 THR A N 1
ATOM 695 C CA . THR A 1 97 ? -3.870 -9.614 0.122 1.00 85.31 97 THR A CA 1
ATOM 696 C C . THR A 1 97 ? -2.933 -9.088 -0.946 1.00 85.31 97 THR A C 1
ATOM 698 O O . THR A 1 97 ? -3.213 -8.051 -1.536 1.00 85.31 97 THR A O 1
ATOM 701 N N . GLN A 1 98 ? -1.834 -9.790 -1.222 1.00 84.31 98 GLN A N 1
ATOM 702 C CA . GLN A 1 98 ? -0.933 -9.396 -2.304 1.00 84.31 98 GLN A CA 1
ATOM 703 C C . GLN A 1 98 ? -1.652 -9.407 -3.657 1.00 84.31 98 GLN A C 1
ATOM 705 O O . GLN A 1 98 ? -2.286 -10.391 -4.046 1.00 84.31 98 GLN A O 1
ATOM 710 N N . LEU A 1 99 ? -1.513 -8.309 -4.393 1.00 74.31 99 LEU A N 1
ATOM 711 C CA . LEU A 1 99 ? -1.864 -8.235 -5.798 1.00 74.31 99 LEU A CA 1
ATOM 712 C C . LEU A 1 99 ? -0.815 -9.011 -6.590 1.00 74.31 99 LEU A C 1
ATOM 714 O O . LEU A 1 99 ? 0.358 -8.654 -6.578 1.00 74.31 99 LEU A O 1
ATOM 718 N N . ASN A 1 100 ? -1.247 -10.024 -7.345 1.00 65.75 100 ASN A N 1
ATOM 719 C CA . ASN A 1 100 ? -0.370 -10.770 -8.262 1.00 65.75 100 ASN A CA 1
ATOM 720 C C . ASN A 1 100 ? 0.316 -9.857 -9.296 1.00 65.75 100 ASN A C 1
ATOM 722 O O . ASN A 1 100 ? 1.330 -10.234 -9.864 1.00 65.75 100 ASN A O 1
ATOM 726 N N . ALA A 1 101 ? -0.242 -8.666 -9.542 1.00 60.53 101 ALA A N 1
ATOM 727 C CA . ALA A 1 101 ? 0.378 -7.651 -10.381 1.00 60.53 101 ALA A CA 1
ATOM 728 C C . ALA A 1 101 ? 1.656 -7.074 -9.758 1.00 60.53 101 ALA A C 1
ATOM 730 O O . ALA A 1 101 ? 2.559 -6.790 -10.513 1.00 60.53 101 ALA A O 1
ATOM 731 N N . CYS A 1 102 ? 1.788 -7.010 -8.429 1.00 62.16 102 CYS A N 1
ATOM 732 C CA . CYS A 1 102 ? 3.024 -6.582 -7.756 1.00 62.16 102 CYS A CA 1
ATOM 733 C C . CYS A 1 102 ? 3.925 -7.754 -7.357 1.00 62.16 102 CYS A C 1
ATOM 735 O O . CYS A 1 102 ? 4.629 -7.774 -6.347 1.00 62.16 102 CYS A O 1
ATOM 737 N N . GLY A 1 103 ? 3.873 -8.798 -8.168 1.00 60.72 103 GLY A N 1
ATOM 738 C CA . GLY A 1 103 ? 4.703 -9.959 -7.991 1.00 60.72 103 GLY A CA 1
ATOM 739 C C . GLY A 1 103 ? 4.896 -10.642 -9.320 1.00 60.72 103 GLY A C 1
ATOM 740 O O . GLY A 1 103 ? 4.105 -11.513 -9.677 1.00 60.72 103 GLY A O 1
ATOM 741 N N . SER A 1 104 ? 6.032 -10.340 -9.949 1.00 62.00 104 SER A N 1
ATOM 742 C CA . SER A 1 104 ? 6.844 -11.221 -10.814 1.00 62.00 104 SER A CA 1
ATOM 743 C C . SER A 1 104 ? 6.940 -10.827 -12.285 1.00 62.00 104 SER A C 1
ATOM 745 O O . SER A 1 104 ? 7.762 -11.420 -12.983 1.00 62.00 104 SER A O 1
ATOM 747 N N . THR A 1 105 ? 6.141 -9.884 -12.782 1.00 68.06 105 THR A N 1
ATOM 748 C CA . THR A 1 105 ? 6.141 -9.577 -14.219 1.00 68.06 105 THR A CA 1
ATOM 749 C C . THR A 1 105 ? 5.820 -8.121 -14.499 1.00 68.06 105 THR A C 1
ATOM 751 O O . THR A 1 105 ? 4.657 -7.759 -14.663 1.00 68.06 105 THR A O 1
ATOM 754 N N . GLU A 1 106 ? 6.875 -7.336 -14.673 1.00 78.25 106 GLU A N 1
ATOM 755 C CA . GLU A 1 106 ? 6.848 -6.152 -15.519 1.00 78.25 106 GLU A CA 1
ATOM 756 C C . GLU A 1 106 ? 6.566 -6.603 -16.967 1.00 78.25 106 GLU A C 1
ATOM 758 O O . GLU A 1 106 ? 7.365 -7.312 -17.589 1.00 78.25 106 GLU A O 1
ATOM 763 N N . TYR A 1 107 ? 5.367 -6.302 -17.475 1.00 76.06 107 TYR A N 1
ATOM 764 C CA . TYR A 1 107 ? 4.929 -6.757 -18.801 1.00 76.06 107 TYR A CA 1
ATOM 765 C C . TYR A 1 107 ? 5.445 -5.848 -19.925 1.00 76.06 107 TYR A C 1
ATOM 767 O O . TYR A 1 107 ? 5.558 -6.299 -21.069 1.00 76.06 107 TYR A O 1
ATOM 775 N N . SER A 1 108 ? 5.791 -4.594 -19.621 1.00 83.31 108 SER A N 1
ATOM 776 C CA . SER A 1 108 ? 6.366 -3.656 -20.578 1.00 83.3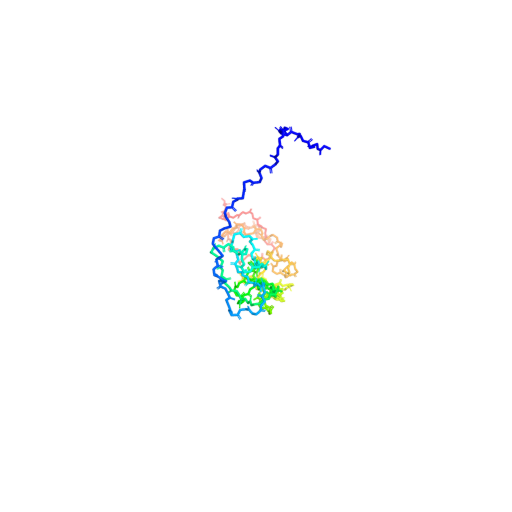1 108 SER A CA 1
ATOM 777 C C . SER A 1 108 ? 7.629 -3.018 -20.012 1.00 83.31 108 SER A C 1
ATOM 779 O O . SER A 1 108 ? 7.596 -2.084 -19.233 1.00 83.31 108 SER A O 1
ATOM 781 N N . CYS A 1 109 ? 8.777 -3.494 -20.482 1.00 87.19 109 CYS A N 1
ATOM 782 C CA . CYS A 1 109 ? 10.082 -3.031 -20.009 1.00 87.19 109 CYS A CA 1
ATOM 783 C C . CYS A 1 109 ? 10.612 -1.773 -20.718 1.00 87.19 109 CYS A C 1
ATOM 785 O O . CYS A 1 109 ? 11.826 -1.554 -20.719 1.00 87.19 109 CYS A O 1
ATOM 787 N N . THR A 1 110 ? 9.765 -1.028 -21.433 1.00 86.12 110 THR A N 1
ATOM 788 C CA . THR A 1 110 ? 10.197 0.121 -22.253 1.00 86.12 110 THR A CA 1
ATOM 789 C C . THR A 1 110 ? 9.194 1.275 -22.319 1.00 86.12 110 THR A C 1
ATOM 791 O O . THR A 1 110 ? 9.365 2.159 -23.160 1.00 86.12 110 THR A O 1
ATOM 794 N N . ASP A 1 111 ? 8.106 1.254 -21.548 1.00 79.44 111 ASP A N 1
ATOM 795 C CA . ASP A 1 111 ? 7.053 2.279 -21.653 1.00 79.44 111 ASP A CA 1
ATOM 796 C C . ASP A 1 111 ? 7.147 3.374 -20.583 1.00 79.44 111 ASP A C 1
ATOM 798 O O . ASP A 1 111 ? 6.358 4.322 -20.615 1.00 79.44 111 ASP A O 1
ATOM 802 N N . GLY A 1 112 ? 8.134 3.298 -19.686 1.00 79.75 112 GLY A N 1
ATOM 803 C CA . GLY A 1 112 ? 8.321 4.271 -18.616 1.00 79.75 112 GLY A CA 1
ATOM 804 C C . GLY A 1 112 ? 7.292 4.139 -17.497 1.00 79.75 112 GLY A C 1
ATOM 805 O O . GLY A 1 112 ? 7.161 5.066 -16.692 1.00 79.75 112 GLY A O 1
ATOM 806 N N . ILE A 1 113 ? 6.542 3.034 -17.454 1.00 82.94 113 ILE A N 1
ATOM 807 C CA . ILE A 1 113 ? 5.514 2.763 -16.456 1.00 82.94 113 ILE A CA 1
ATOM 808 C C . ILE A 1 113 ? 5.961 1.568 -15.613 1.00 82.94 113 ILE A C 1
ATOM 810 O O . ILE A 1 113 ? 6.429 0.560 -16.119 1.00 82.94 113 ILE A O 1
ATOM 814 N N . ASP A 1 114 ? 5.814 1.699 -14.300 1.00 80.62 114 ASP A N 1
ATOM 815 C CA . ASP A 1 114 ? 5.918 0.586 -13.361 1.00 80.62 114 ASP A CA 1
ATOM 816 C C . ASP A 1 114 ? 4.585 -0.186 -13.396 1.00 80.62 114 ASP A C 1
ATOM 818 O O . ASP A 1 114 ? 3.612 0.166 -12.711 1.00 80.62 114 ASP A O 1
ATOM 822 N N . ASN A 1 115 ? 4.484 -1.147 -14.318 1.00 79.75 115 ASN A N 1
ATOM 823 C CA . ASN A 1 115 ? 3.239 -1.863 -14.603 1.00 79.75 115 ASN A CA 1
ATOM 824 C C . ASN A 1 115 ? 2.928 -2.916 -13.541 1.00 79.75 115 ASN A C 1
ATOM 826 O O . ASN A 1 115 ? 1.774 -3.344 -13.419 1.00 79.75 115 ASN A O 1
ATOM 830 N N . ASP A 1 116 ? 3.940 -3.305 -12.773 1.00 77.50 116 ASP A N 1
ATOM 831 C CA . ASP A 1 116 ? 3.828 -4.245 -11.668 1.00 77.50 116 ASP A CA 1
ATOM 832 C C . ASP A 1 116 ? 3.672 -3.510 -10.305 1.00 77.50 116 ASP A C 1
ATOM 834 O O . ASP A 1 116 ? 3.091 -4.035 -9.357 1.00 77.50 116 ASP A O 1
ATOM 838 N N . ARG A 1 117 ? 3.994 -2.211 -10.259 1.00 81.00 117 ARG A N 1
ATOM 839 C CA . ARG A 1 117 ? 3.876 -1.286 -9.115 1.00 81.00 117 ARG A CA 1
ATOM 840 C C . ARG A 1 117 ? 4.777 -1.621 -7.933 1.00 81.00 117 ARG A C 1
ATOM 842 O O . ARG A 1 117 ? 4.430 -1.282 -6.794 1.00 81.00 117 ARG A O 1
ATOM 849 N N . ASN A 1 118 ? 5.918 -2.257 -8.178 1.00 76.38 118 ASN A N 1
ATOM 850 C CA . ASN A 1 118 ? 6.888 -2.590 -7.138 1.00 76.38 118 ASN A CA 1
ATOM 851 C C . ASN A 1 118 ? 7.868 -1.440 -6.810 1.00 76.38 118 ASN A C 1
ATOM 853 O O . ASN A 1 118 ? 8.705 -1.571 -5.911 1.00 76.38 118 ASN A O 1
ATOM 857 N N . GLY A 1 119 ? 7.744 -0.300 -7.497 1.00 81.00 119 GLY A N 1
ATOM 858 C CA . GLY A 1 119 ? 8.580 0.887 -7.341 1.00 81.00 119 GLY A CA 1
ATOM 859 C C . GLY A 1 119 ? 9.784 0.939 -8.284 1.00 81.00 119 GLY A C 1
ATOM 860 O O . GLY A 1 119 ? 10.583 1.874 -8.181 1.00 81.00 119 GLY A O 1
ATOM 861 N N . LEU A 1 120 ? 9.934 -0.035 -9.181 1.00 82.81 120 LEU A N 1
ATOM 862 C CA . LEU A 1 120 ? 10.982 -0.099 -10.193 1.00 82.81 120 LEU A CA 1
ATOM 863 C C . LEU A 1 120 ? 10.354 0.002 -11.585 1.00 82.81 120 LEU A C 1
ATOM 865 O O . LEU A 1 120 ? 9.324 -0.584 -11.869 1.00 82.81 120 LEU A O 1
ATOM 869 N N . THR A 1 121 ? 10.972 0.784 -12.467 1.00 87.69 121 THR A N 1
ATOM 870 C CA . THR A 1 121 ? 10.444 1.036 -13.816 1.00 87.69 121 THR A CA 1
ATOM 871 C C . THR A 1 121 ? 11.373 0.454 -14.875 1.00 87.69 121 THR A C 1
ATOM 873 O O . THR A 1 121 ? 12.593 0.655 -14.804 1.00 87.69 121 THR A O 1
ATOM 876 N N . ASP A 1 122 ? 10.799 -0.200 -15.890 1.00 84.38 122 ASP A N 1
ATOM 877 C CA . ASP A 1 122 ? 11.498 -0.717 -17.071 1.00 84.38 122 ASP A CA 1
ATOM 878 C C . ASP A 1 122 ? 12.759 -1.528 -16.706 1.00 84.38 122 ASP A C 1
ATOM 880 O O . ASP A 1 122 ? 12.724 -2.452 -15.905 1.00 84.38 122 ASP A O 1
ATOM 884 N N . CYS A 1 123 ? 13.925 -1.173 -17.249 1.00 87.56 123 CYS A N 1
ATOM 885 C CA . CYS A 1 123 ? 15.190 -1.855 -16.988 1.00 87.56 123 CYS A CA 1
ATOM 886 C C . CYS A 1 123 ? 15.749 -1.658 -15.574 1.00 87.56 123 CYS A C 1
ATOM 888 O O . CYS A 1 123 ? 16.746 -2.294 -15.230 1.00 87.56 123 CYS A O 1
ATOM 890 N N . SER A 1 124 ? 15.141 -0.786 -14.762 1.00 87.19 124 SER A N 1
ATOM 891 C CA . SER A 1 124 ? 15.411 -0.761 -13.318 1.00 87.19 124 SER A CA 1
ATOM 892 C C . SER A 1 124 ? 14.716 -1.921 -12.600 1.00 87.19 124 SER A C 1
ATOM 894 O O . SER A 1 124 ? 15.105 -2.253 -11.481 1.00 87.19 124 SER A O 1
ATOM 896 N N . ASP A 1 125 ? 13.719 -2.540 -13.239 1.00 84.19 125 ASP A N 1
ATOM 897 C CA . ASP A 1 125 ? 12.998 -3.700 -12.741 1.00 84.19 125 ASP A CA 1
ATOM 898 C C . ASP A 1 125 ? 13.760 -5.010 -13.009 1.00 84.19 125 ASP A C 1
ATOM 900 O O . ASP A 1 125 ? 14.233 -5.297 -14.114 1.00 84.19 125 ASP A O 1
ATOM 904 N N . SER A 1 126 ? 13.869 -5.853 -11.980 1.00 84.31 126 SER A N 1
ATOM 905 C CA . SER A 1 126 ? 14.576 -7.136 -12.073 1.00 84.31 126 SER A CA 1
ATOM 906 C C . SER A 1 126 ? 13.868 -8.182 -12.948 1.00 84.31 126 SER A C 1
ATOM 908 O O . SER A 1 126 ? 14.537 -9.034 -13.536 1.00 84.31 126 SER A O 1
ATOM 910 N N . ALA A 1 127 ? 12.543 -8.107 -13.097 1.00 82.06 127 ALA A N 1
ATOM 911 C CA . ALA A 1 127 ? 11.767 -8.921 -14.029 1.00 82.06 127 ALA A CA 1
ATOM 912 C C . ALA A 1 127 ? 12.110 -8.584 -15.492 1.00 82.06 127 ALA A C 1
ATOM 914 O O . ALA A 1 127 ? 12.064 -9.461 -16.358 1.00 82.06 127 ALA A O 1
ATOM 915 N N . CYS A 1 128 ? 12.576 -7.359 -15.758 1.00 84.94 128 CYS A N 1
ATOM 916 C CA . CYS A 1 128 ? 13.049 -6.923 -17.071 1.00 84.94 128 CYS A CA 1
ATOM 917 C C . CYS A 1 128 ? 14.493 -7.312 -17.393 1.00 84.94 128 CYS A C 1
ATOM 919 O O . CYS A 1 128 ? 14.940 -7.103 -18.522 1.00 84.94 128 CYS A O 1
ATOM 921 N N . ALA A 1 129 ? 15.220 -7.947 -16.468 1.00 84.62 129 ALA A N 1
ATOM 922 C CA . ALA A 1 129 ? 16.629 -8.305 -16.655 1.00 84.62 129 ALA A CA 1
ATOM 923 C C . ALA A 1 129 ? 16.896 -9.226 -17.862 1.00 84.62 129 ALA A C 1
ATOM 925 O O . ALA A 1 129 ? 18.021 -9.287 -18.349 1.00 84.62 129 ALA A O 1
ATOM 926 N N . SER A 1 130 ? 15.880 -9.949 -18.347 1.00 83.00 130 SER A N 1
ATOM 927 C CA . SER A 1 130 ? 15.969 -10.805 -19.541 1.00 83.00 130 SER A CA 1
ATOM 928 C C . SER A 1 130 ? 15.356 -10.186 -20.804 1.00 83.00 130 SER A C 1
ATOM 930 O O . SER A 1 130 ? 15.450 -10.777 -21.881 1.00 83.00 130 SER A O 1
ATOM 932 N N . ASN A 1 131 ? 14.738 -9.004 -20.697 1.00 85.38 131 ASN A N 1
ATOM 933 C CA . ASN A 1 131 ? 14.169 -8.306 -21.840 1.00 85.38 131 ASN A CA 1
ATOM 934 C C . ASN A 1 131 ? 15.295 -7.780 -22.738 1.00 85.38 131 ASN A C 1
ATOM 936 O O . ASN A 1 131 ? 1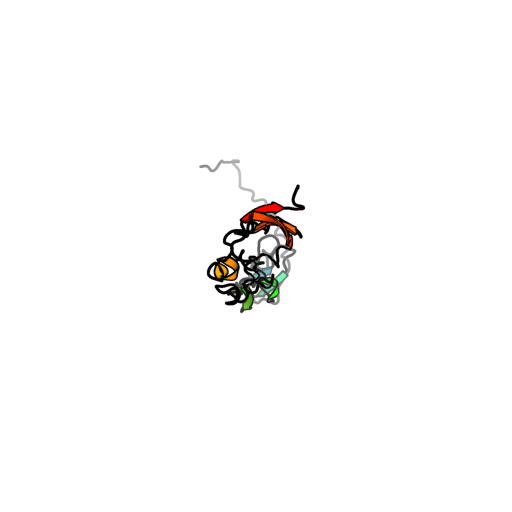6.236 -7.147 -22.258 1.00 85.38 131 ASN A O 1
ATOM 940 N N . SER A 1 132 ? 15.174 -7.987 -24.053 1.00 83.75 132 SER A N 1
ATOM 941 C CA . SER A 1 132 ? 16.160 -7.524 -25.031 1.00 83.75 132 SER A CA 1
ATOM 942 C C . SER A 1 132 ? 16.463 -6.030 -24.916 1.00 83.75 132 SER A C 1
ATOM 944 O O . SER A 1 132 ? 17.614 -5.647 -25.075 1.00 83.75 132 SER A O 1
ATOM 946 N N . ALA A 1 133 ? 15.482 -5.187 -24.578 1.00 81.75 133 ALA A N 1
ATOM 947 C CA . ALA A 1 133 ? 15.701 -3.751 -24.387 1.00 81.75 133 ALA A CA 1
ATOM 948 C C . ALA A 1 133 ? 16.656 -3.430 -23.220 1.00 81.75 133 ALA A C 1
ATOM 950 O O . ALA A 1 133 ? 17.380 -2.438 -23.263 1.00 81.75 133 ALA A O 1
ATOM 951 N N . CYS A 1 134 ? 16.705 -4.300 -22.211 1.00 83.00 134 CYS A N 1
ATOM 952 C CA . CYS A 1 134 ? 17.527 -4.140 -21.014 1.00 83.00 134 CYS A CA 1
ATOM 953 C C . CYS A 1 134 ? 18.842 -4.924 -21.089 1.00 83.00 134 CYS A C 1
ATOM 955 O O . CYS A 1 134 ? 19.829 -4.536 -20.468 1.00 83.00 134 CYS A O 1
ATOM 957 N N . THR A 1 135 ? 18.900 -5.986 -21.900 1.00 78.25 135 THR A N 1
ATOM 958 C CA . THR A 1 135 ? 20.135 -6.744 -22.161 1.00 78.25 135 THR A CA 1
ATOM 959 C C . THR A 1 135 ? 20.949 -6.192 -23.331 1.00 78.25 135 THR A C 1
ATOM 961 O O . THR A 1 135 ? 22.148 -6.445 -23.410 1.00 78.25 135 THR A O 1
ATOM 964 N N . SER A 1 136 ? 20.325 -5.449 -24.253 1.00 62.06 136 SER A N 1
ATOM 965 C CA . SER A 1 136 ? 20.993 -4.817 -25.401 1.00 62.06 136 SER A CA 1
ATOM 966 C C . SER A 1 136 ? 21.644 -3.477 -25.074 1.00 62.06 136 SER A C 1
ATOM 968 O O . SER A 1 136 ? 22.152 -2.822 -25.980 1.00 62.06 136 SER A O 1
ATOM 970 N N . GLN A 1 137 ? 21.771 -3.117 -23.794 1.00 54.00 137 GLN A N 1
ATOM 971 C CA . GLN A 1 137 ? 22.786 -2.155 -23.367 1.00 54.00 137 GLN A CA 1
ATOM 972 C C . GLN A 1 137 ? 24.187 -2.790 -23.440 1.00 54.00 137 GLN A C 1
ATOM 974 O O . GLN A 1 137 ? 24.953 -2.799 -22.478 1.00 54.00 137 GLN A O 1
ATOM 979 N N . THR A 1 138 ? 24.575 -3.306 -24.611 1.00 50.28 138 THR A N 1
ATOM 980 C CA . THR A 1 138 ? 25.970 -3.179 -25.024 1.00 50.28 138 THR A CA 1
ATOM 981 C C . THR A 1 138 ? 26.195 -1.685 -25.099 1.00 50.28 138 THR A C 1
ATOM 983 O O . THR A 1 138 ? 25.746 -1.089 -26.070 1.00 50.28 138 THR A O 1
ATOM 986 N N . ALA A 1 139 ? 26.737 -1.125 -24.009 1.00 54.41 139 ALA A N 1
ATOM 987 C CA . ALA A 1 139 ? 26.970 0.293 -23.766 1.00 54.41 139 ALA A CA 1
ATOM 988 C C . ALA A 1 139 ? 26.968 1.056 -25.081 1.00 54.41 139 ALA A C 1
ATOM 990 O O . ALA A 1 139 ? 27.959 0.987 -25.805 1.00 54.41 139 ALA A O 1
ATOM 991 N N . ASP A 1 140 ? 25.831 1.669 -25.415 1.00 62.28 140 ASP A N 1
ATOM 992 C CA . ASP A 1 140 ? 25.764 2.531 -26.574 1.00 62.28 140 ASP A CA 1
ATOM 993 C C . ASP A 1 140 ? 26.800 3.628 -26.300 1.00 62.28 140 ASP A C 1
ATOM 995 O O . ASP A 1 140 ? 26.596 4.448 -25.395 1.00 62.28 140 ASP A O 1
ATOM 999 N N . PRO A 1 141 ? 27.951 3.622 -26.997 1.00 58.09 141 PRO A N 1
ATOM 1000 C CA . PRO A 1 141 ? 29.000 4.588 -26.720 1.00 58.09 141 PRO A CA 1
ATOM 1001 C C . PRO A 1 141 ? 28.537 6.010 -27.075 1.00 58.09 141 PRO A C 1
ATOM 1003 O O . PRO A 1 141 ? 29.188 6.978 -26.683 1.00 58.09 141 PRO A O 1
ATOM 1006 N N . TYR A 1 142 ? 27.402 6.137 -27.773 1.00 61.22 142 TYR A N 1
ATOM 1007 C CA . TYR A 1 142 ? 26.768 7.377 -28.188 1.00 61.22 142 TYR A CA 1
ATOM 1008 C C . TYR A 1 142 ? 25.713 7.886 -27.190 1.00 61.22 142 TYR A C 1
ATOM 1010 O O . TYR A 1 142 ? 25.324 9.046 -27.298 1.00 61.22 142 TYR A O 1
ATOM 1018 N N . ALA A 1 143 ? 25.311 7.104 -26.175 1.00 62.47 143 ALA A N 1
ATOM 1019 C CA . ALA A 1 143 ? 24.271 7.491 -25.205 1.00 62.47 143 ALA A CA 1
ATOM 1020 C C . ALA A 1 143 ? 24.625 8.732 -24.360 1.00 62.47 143 ALA A C 1
ATOM 1022 O O . ALA A 1 143 ? 23.748 9.384 -23.795 1.00 62.47 143 ALA A O 1
ATOM 1023 N N . ALA A 1 144 ? 25.912 9.083 -24.267 1.00 66.31 144 ALA A N 1
ATOM 1024 C CA . ALA A 1 144 ? 26.370 10.310 -23.614 1.00 66.31 144 ALA A CA 1
ATOM 1025 C C . ALA A 1 144 ? 26.249 11.566 -24.505 1.00 66.31 144 ALA A C 1
ATOM 1027 O O . ALA A 1 144 ? 26.489 12.678 -24.031 1.00 66.31 144 ALA A O 1
ATOM 1028 N N . CYS A 1 145 ? 25.917 11.412 -25.789 1.00 72.81 145 CYS A N 1
ATOM 1029 C CA . CYS A 1 145 ? 25.861 12.496 -26.759 1.00 72.81 145 CYS A CA 1
ATOM 1030 C C . CYS A 1 145 ? 24.398 12.869 -27.045 1.00 72.81 145 CYS A C 1
ATOM 1032 O O . CYS A 1 145 ? 23.574 12.019 -27.348 1.00 72.81 145 CYS A O 1
ATOM 1034 N N . THR A 1 146 ? 24.060 14.156 -26.963 1.00 69.69 146 THR A N 1
ATOM 1035 C CA . THR A 1 146 ? 22.657 14.609 -26.981 1.00 69.69 146 THR A CA 1
ATOM 1036 C C . THR A 1 146 ? 22.074 14.867 -28.370 1.00 69.69 146 THR A C 1
ATOM 1038 O O . THR A 1 146 ? 20.918 15.270 -28.446 1.00 69.69 146 THR A O 1
ATOM 1041 N N . ASP A 1 147 ? 22.858 14.743 -29.450 1.00 71.44 147 ASP A N 1
ATOM 1042 C CA . ASP A 1 147 ? 22.372 15.084 -30.801 1.00 71.44 147 ASP A CA 1
ATOM 1043 C C . ASP A 1 147 ? 23.301 14.569 -31.923 1.00 71.44 147 ASP A C 1
ATOM 1045 O O . ASP A 1 147 ? 22.862 13.937 -32.883 1.00 71.44 147 ASP A O 1
ATOM 1049 N N . TYR A 1 148 ? 24.618 14.789 -31.795 1.00 79.56 148 TYR A N 1
ATOM 1050 C CA . TYR A 1 148 ? 25.580 14.429 -32.841 1.00 79.56 148 TYR A CA 1
ATOM 1051 C C . TYR A 1 148 ? 26.924 13.930 -32.312 1.00 79.56 148 TYR A C 1
ATOM 1053 O O . TYR A 1 148 ? 27.402 14.339 -31.246 1.00 79.56 148 TYR A O 1
ATOM 1061 N N . VAL A 1 149 ? 27.573 13.099 -33.125 1.00 82.88 149 VAL A N 1
ATOM 1062 C CA . VAL A 1 149 ? 28.863 12.475 -32.836 1.00 82.88 149 VAL A CA 1
ATOM 1063 C C . VAL A 1 149 ? 29.833 12.604 -34.003 1.00 82.88 149 VAL A C 1
ATOM 1065 O O . VAL A 1 149 ? 29.433 12.657 -35.169 1.00 82.88 149 VAL A O 1
ATOM 1068 N N . CYS A 1 150 ? 31.124 12.617 -33.681 1.00 84.62 150 CYS A N 1
ATOM 1069 C CA . CYS A 1 150 ? 32.184 12.434 -34.657 1.00 84.62 150 CYS A CA 1
ATOM 1070 C C . CYS A 1 150 ? 32.589 10.954 -34.695 1.00 84.62 150 CYS A C 1
ATOM 1072 O O . CYS A 1 150 ? 32.995 10.385 -33.676 1.00 84.62 150 CYS A O 1
ATOM 1074 N N . VAL A 1 151 ? 32.479 10.338 -35.876 1.00 84.62 151 VAL A N 1
ATOM 1075 C CA . VAL A 1 151 ? 32.803 8.921 -36.114 1.00 84.62 151 VAL A CA 1
ATOM 1076 C C . VAL A 1 151 ? 33.812 8.756 -37.248 1.00 84.62 151 VAL A C 1
ATOM 1078 O O . VAL A 1 151 ? 33.815 9.532 -38.210 1.00 84.62 151 VAL A O 1
ATOM 1081 N N . ASN A 1 152 ? 34.633 7.711 -37.166 1.00 84.19 152 ASN A N 1
ATOM 1082 C CA . ASN A 1 152 ? 35.440 7.215 -38.274 1.00 84.19 152 ASN A CA 1
ATOM 1083 C C . ASN A 1 152 ? 34.574 6.271 -39.104 1.00 84.19 152 ASN A C 1
ATOM 1085 O O . ASN A 1 152 ? 33.938 5.365 -38.560 1.00 84.19 152 ASN A O 1
ATOM 1089 N N . ASN A 1 153 ? 34.587 6.460 -40.423 1.00 76.06 153 ASN A N 1
ATOM 1090 C CA . ASN A 1 153 ? 33.803 5.652 -41.351 1.00 76.06 153 ASN A CA 1
ATOM 1091 C C . ASN A 1 153 ? 34.724 4.732 -42.183 1.00 76.06 153 ASN A C 1
ATOM 1093 O O . ASN A 1 153 ? 35.054 5.045 -43.331 1.00 76.06 153 ASN A O 1
ATOM 1097 N N . PRO A 1 154 ? 35.247 3.626 -41.618 1.00 74.19 154 PRO A N 1
ATOM 1098 C CA . PRO A 1 154 ? 36.032 2.672 -42.394 1.00 74.19 154 PRO A CA 1
ATOM 1099 C C . PRO A 1 154 ? 35.168 2.008 -43.487 1.00 74.19 154 PRO A C 1
ATOM 1101 O O . PRO A 1 154 ? 33.991 1.738 -43.256 1.00 74.19 154 PRO A O 1
ATOM 1104 N N . PRO A 1 155 ? 35.722 1.730 -44.688 1.00 62.62 155 PRO A N 1
ATOM 1105 C CA . PRO A 1 155 ? 37.133 1.832 -45.087 1.00 62.62 155 PRO A CA 1
ATOM 1106 C C . PRO A 1 155 ? 37.539 3.204 -45.657 1.00 62.62 155 PRO A C 1
ATOM 1108 O O . PRO A 1 155 ? 38.665 3.362 -46.123 1.00 62.62 155 PRO A O 1
ATOM 1111 N N . TYR A 1 156 ? 36.642 4.190 -45.653 1.00 67.31 156 TYR A N 1
ATOM 1112 C CA . TYR A 1 156 ? 36.839 5.475 -46.331 1.00 67.31 156 TYR A CA 1
ATOM 1113 C C . TYR A 1 156 ? 37.817 6.411 -45.604 1.00 67.31 156 TYR A C 1
ATOM 1115 O O . TYR A 1 156 ? 38.285 7.383 -46.195 1.00 67.31 156 TYR A O 1
ATOM 1123 N N . GLY A 1 157 ? 38.160 6.105 -44.346 1.00 65.75 157 GLY A N 1
ATOM 1124 C CA . GLY A 1 157 ? 39.210 6.787 -43.580 1.00 65.75 157 GLY A CA 1
ATOM 1125 C C . GLY A 1 157 ? 38.906 8.250 -43.249 1.00 65.75 157 GLY A C 1
ATOM 1126 O O . GLY A 1 157 ? 39.788 8.968 -42.786 1.00 65.75 157 GLY A O 1
ATOM 1127 N N . ASN A 1 158 ? 37.678 8.704 -43.493 1.00 74.50 158 ASN A N 1
ATOM 1128 C CA . ASN A 1 158 ? 37.233 10.056 -43.207 1.00 74.50 158 ASN A CA 1
ATOM 1129 C C . ASN A 1 158 ? 36.436 10.112 -41.898 1.00 74.50 158 ASN A C 1
ATOM 1131 O O . ASN A 1 158 ? 35.637 9.225 -41.586 1.00 74.50 158 ASN A O 1
ATOM 1135 N N . GLN A 1 159 ? 36.645 11.201 -41.161 1.00 82.75 159 GLN A N 1
ATOM 1136 C CA . GLN A 1 159 ? 35.814 11.569 -40.022 1.00 82.75 159 GLN A CA 1
ATOM 1137 C C . GLN A 1 159 ? 34.538 12.243 -40.531 1.00 82.75 159 GLN A C 1
ATOM 1139 O O . GLN A 1 159 ? 34.587 13.134 -41.387 1.00 82.75 159 GLN A O 1
ATOM 1144 N N . SER A 1 160 ? 33.392 11.803 -40.019 1.00 77.56 160 SER A N 1
ATOM 1145 C CA . SER A 1 160 ? 32.081 12.337 -40.392 1.00 77.56 160 SER A CA 1
ATOM 1146 C C . SER A 1 160 ? 31.263 12.680 -39.156 1.00 77.56 160 SER A C 1
ATOM 1148 O O . SER A 1 160 ? 31.273 11.944 -38.171 1.00 77.56 160 SER A O 1
ATOM 1150 N N . TYR A 1 161 ? 30.565 13.810 -39.233 1.00 81.38 161 TYR A N 1
ATOM 1151 C CA . TYR A 1 161 ? 29.597 14.256 -38.240 1.00 81.38 161 TYR A CA 1
ATOM 1152 C C . TYR A 1 161 ? 28.245 13.611 -38.546 1.00 81.38 161 TYR A C 1
ATOM 1154 O O . TYR A 1 161 ? 27.698 13.839 -39.628 1.00 81.38 161 TYR A O 1
ATOM 1162 N N . GLN A 1 162 ? 27.732 12.788 -37.634 1.00 77.44 162 GLN A N 1
ATOM 1163 C CA . GLN A 1 162 ? 26.489 12.039 -37.829 1.00 77.44 162 GLN A CA 1
ATOM 1164 C C . GLN A 1 162 ? 25.566 12.179 -36.619 1.00 77.44 162 GLN A C 1
ATOM 1166 O O . GLN A 1 162 ? 26.027 12.407 -35.498 1.00 77.44 162 GLN A O 1
ATOM 1171 N N . LYS A 1 163 ? 24.257 12.071 -36.861 1.00 75.50 163 LYS A N 1
ATOM 1172 C CA . LYS A 1 163 ? 23.259 11.946 -35.795 1.00 75.50 163 LYS A CA 1
ATOM 1173 C C . LYS A 1 163 ? 23.339 10.554 -35.198 1.00 75.50 163 LYS A C 1
ATOM 1175 O O . LYS A 1 163 ? 23.601 9.606 -35.931 1.00 75.50 163 LYS A O 1
ATOM 1180 N N . THR A 1 164 ? 23.084 10.445 -33.900 1.00 68.06 164 THR A N 1
ATOM 1181 C CA . THR A 1 164 ? 23.130 9.179 -33.148 1.00 68.06 164 THR A CA 1
ATOM 1182 C C . THR A 1 164 ? 22.254 8.085 -33.758 1.00 68.06 164 THR A C 1
ATOM 1184 O O . THR A 1 164 ? 22.637 6.920 -33.747 1.00 68.06 164 THR A O 1
ATOM 1187 N N . ASP A 1 165 ? 21.141 8.472 -34.379 1.00 71.25 165 ASP A N 1
ATOM 1188 C CA . ASP A 1 165 ? 20.128 7.543 -34.894 1.00 71.25 165 ASP A CA 1
ATOM 1189 C C . ASP A 1 165 ? 20.419 7.060 -36.332 1.00 71.25 165 ASP A C 1
ATOM 1191 O O . ASP A 1 165 ? 19.771 6.135 -36.817 1.00 71.25 165 ASP A O 1
ATOM 1195 N N . ASP A 1 166 ? 21.407 7.662 -37.010 1.00 74.50 166 ASP A N 1
ATOM 1196 C CA . ASP A 1 166 ? 21.720 7.433 -38.432 1.00 74.50 166 ASP A CA 1
ATOM 1197 C C . ASP A 1 166 ? 23.090 6.754 -38.653 1.00 74.50 166 ASP A C 1
ATOM 1199 O O . ASP A 1 166 ? 23.592 6.709 -39.778 1.00 74.50 166 ASP A O 1
ATOM 1203 N N . ILE A 1 167 ? 23.723 6.229 -37.598 1.00 70.25 167 ILE A N 1
ATOM 1204 C CA . ILE A 1 167 ? 25.095 5.707 -37.656 1.00 70.25 167 ILE A CA 1
ATOM 1205 C C . ILE A 1 167 ? 25.128 4.281 -38.248 1.00 70.25 167 ILE A C 1
ATOM 1207 O O . ILE A 1 167 ? 24.551 3.357 -37.667 1.00 70.25 167 ILE A O 1
ATOM 1211 N N . PRO A 1 168 ? 25.842 4.040 -39.367 1.00 70.94 168 PRO A N 1
ATOM 1212 C CA . PRO A 1 168 ? 25.986 2.704 -39.940 1.00 70.94 168 PRO A CA 1
ATOM 1213 C C . PRO A 1 168 ? 26.693 1.716 -39.003 1.00 70.94 168 PRO A C 1
ATOM 1215 O O . PRO A 1 168 ? 27.655 2.051 -38.316 1.00 70.94 168 PRO A O 1
ATOM 1218 N N . ALA A 1 169 ? 26.284 0.447 -39.042 1.00 66.69 169 ALA A N 1
ATOM 1219 C CA . ALA A 1 169 ? 26.965 -0.607 -38.295 1.00 66.69 169 ALA A CA 1
ATOM 1220 C C . ALA A 1 169 ? 28.440 -0.740 -38.734 1.00 66.69 169 ALA A C 1
ATOM 1222 O O . ALA A 1 169 ? 28.730 -0.887 -39.922 1.00 66.69 169 ALA A O 1
ATOM 1223 N N . GLY A 1 170 ? 29.365 -0.730 -37.768 1.00 67.75 170 GLY A N 1
ATOM 1224 C CA . GLY A 1 170 ? 30.810 -0.854 -38.011 1.00 67.75 170 GLY A CA 1
ATOM 1225 C C . GLY A 1 170 ? 31.589 0.467 -38.042 1.00 67.75 170 GLY A C 1
ATOM 1226 O O . GLY A 1 170 ? 32.797 0.440 -38.271 1.00 67.75 170 GLY A O 1
ATOM 1227 N N . THR A 1 171 ? 30.941 1.606 -37.788 1.00 74.50 171 THR A N 1
ATOM 1228 C CA . THR A 1 171 ? 31.635 2.876 -37.524 1.00 74.50 171 THR A CA 1
ATOM 1229 C C . THR A 1 171 ? 32.280 2.886 -36.141 1.00 74.50 171 THR A C 1
ATOM 1231 O O . THR A 1 171 ? 31.711 2.379 -35.174 1.00 74.50 171 THR A O 1
ATOM 1234 N N . GLU A 1 172 ? 33.439 3.526 -36.031 1.00 81.06 172 GLU A N 1
ATOM 1235 C CA . GLU A 1 172 ? 34.155 3.692 -34.765 1.00 81.06 172 GLU A CA 1
ATOM 1236 C C . GLU A 1 172 ? 33.874 5.086 -34.183 1.00 81.06 172 GLU A C 1
ATOM 1238 O O . GLU A 1 172 ? 34.044 6.099 -34.866 1.00 81.06 172 GLU A O 1
ATOM 1243 N N . PHE A 1 173 ? 33.435 5.144 -32.924 1.00 80.06 173 PHE A N 1
ATOM 1244 C CA . PHE A 1 173 ? 33.209 6.392 -32.191 1.00 80.06 173 PHE A CA 1
ATOM 1245 C C . PHE A 1 173 ? 34.526 7.094 -31.843 1.00 80.06 173 PHE A C 1
ATOM 1247 O O . PHE A 1 173 ? 35.458 6.442 -31.377 1.00 80.06 173 PHE A O 1
ATOM 1254 N N . LEU A 1 174 ? 34.580 8.425 -31.985 1.00 79.12 174 LEU A N 1
ATOM 1255 C CA . LEU A 1 174 ? 35.688 9.227 -31.455 1.00 79.12 174 LEU A CA 1
ATOM 1256 C C . LEU A 1 174 ? 35.257 10.062 -30.243 1.00 79.12 174 LEU A C 1
ATOM 1258 O O . LEU A 1 174 ? 35.806 9.888 -29.158 1.00 79.12 174 LEU A O 1
ATOM 1262 N N . TYR A 1 175 ? 34.328 11.005 -30.435 1.00 81.25 175 TYR A N 1
ATOM 1263 C CA . TYR A 1 175 ? 33.842 11.918 -29.390 1.00 81.25 175 TYR A CA 1
ATOM 1264 C C . TYR A 1 175 ? 32.500 12.571 -29.767 1.00 81.25 175 TYR A C 1
ATOM 1266 O O . TYR A 1 175 ? 32.112 12.607 -30.937 1.00 81.25 175 TYR A O 1
ATOM 1274 N N . CYS A 1 176 ? 31.790 13.117 -28.772 1.00 81.25 176 CYS A N 1
ATOM 1275 C CA . CYS A 1 176 ? 30.557 13.880 -28.988 1.00 81.25 176 CYS A CA 1
ATOM 1276 C C . CYS A 1 176 ? 30.850 15.255 -29.621 1.00 81.25 176 CYS A C 1
ATOM 1278 O O . CYS A 1 176 ? 31.753 15.963 -29.169 1.00 81.25 176 CYS A O 1
ATOM 1280 N N . GLY A 1 177 ? 30.045 15.677 -30.602 1.00 78.94 177 GLY A N 1
ATOM 1281 C CA . GLY A 1 177 ? 30.160 16.992 -31.250 1.00 78.94 177 GLY A CA 1
ATOM 1282 C C . GLY A 1 177 ? 30.857 16.988 -32.619 1.00 78.94 177 GLY A C 1
ATOM 1283 O O . GLY A 1 177 ? 30.977 15.956 -33.274 1.00 78.94 177 GLY A O 1
ATOM 1284 N N . PHE A 1 178 ? 31.248 18.178 -33.093 1.00 79.81 178 PHE A N 1
ATOM 1285 C CA . PHE A 1 178 ? 31.786 18.389 -34.445 1.00 79.81 178 PHE A CA 1
ATOM 1286 C C . PHE A 1 178 ? 33.189 17.808 -34.620 1.00 79.81 178 PHE A C 1
ATOM 1288 O O . PHE A 1 178 ? 34.057 18.030 -33.778 1.00 79.81 178 PHE A O 1
ATOM 1295 N 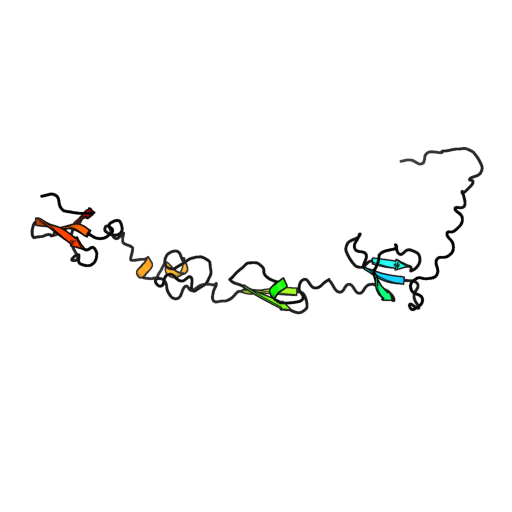N . CYS A 1 179 ? 33.439 17.152 -35.756 1.00 79.62 179 CYS A N 1
ATOM 1296 C CA . CYS A 1 179 ? 34.785 16.724 -36.115 1.00 79.62 179 CYS A CA 1
ATOM 1297 C C . CYS A 1 179 ? 35.709 17.938 -36.307 1.00 79.62 179 CYS A C 1
ATOM 1299 O O . CYS A 1 179 ? 35.395 18.863 -37.057 1.00 79.62 179 CYS A O 1
ATOM 1301 N N . ASN A 1 180 ? 36.852 17.925 -35.630 1.00 73.94 180 ASN A N 1
ATOM 1302 C CA . ASN A 1 180 ? 37.934 18.878 -35.835 1.00 73.94 180 ASN A CA 1
ATOM 1303 C C . ASN A 1 180 ? 38.754 18.415 -37.047 1.00 73.94 180 ASN A C 1
ATOM 1305 O O . ASN A 1 180 ? 39.331 17.328 -37.011 1.00 73.94 180 ASN A O 1
ATOM 1309 N N . TYR A 1 181 ? 38.754 19.221 -38.110 1.00 63.62 181 TYR A N 1
ATOM 1310 C CA . TYR A 1 181 ? 39.490 18.978 -39.355 1.00 63.62 181 TYR A CA 1
ATOM 1311 C C . TYR A 1 181 ? 40.901 19.564 -39.315 1.00 63.62 181 TYR A C 1
ATOM 1313 O O . TYR A 1 181 ? 41.060 20.672 -38.751 1.00 63.62 181 TYR A O 1
#

pLDDT: mean 73.85, std 11.56, range [44.59, 94.25]

Sequence (181 aa):
AGVSFLSCGECTYNSVTPAPAQADPYPQCNTNYVCVNNPGYGQQTYGKTDDIPAGVSFLSCGECTYQPIPQCSVDSDCGDSNSCTTDSCVSGQCQHTQLNACGSTEYSCTDGIDNDRNGLTDCSDSACASNSACTSQTADPYAACTDYVCVNNPPYGNQSYQKTDDIPAGTEFLYCGFCNY